Protein AF-A0A7C1HU91-F1 (afdb_monomer)

Solvent-accessible surface area (backbone atoms only — not comparable to full-atom values): 10070 Å² total; per-residue (Å²): 143,78,96,66,70,68,90,76,52,87,76,82,67,86,89,70,55,65,70,60,54,53,50,31,56,75,69,67,48,87,80,72,77,72,79,75,78,75,62,62,73,74,37,68,59,49,34,47,44,50,50,61,47,44,74,73,37,84,79,67,51,72,46,62,61,58,47,64,80,42,51,48,42,30,56,75,47,92,62,22,39,36,37,35,25,81,47,71,72,38,23,57,50,49,64,72,46,55,53,72,76,25,35,40,36,33,50,53,95,46,66,54,30,36,26,42,37,40,59,77,62,52,71,67,50,46,51,47,51,53,25,53,44,36,36,65,26,74,49,79,97,43,68,62,47,42,30,34,39,38,44,75,92,46,75,49,74,45,84,35,57,53,49,68,56,74,81,53,56,87,33,56,87

Nearest PDB structures (foldseek):
  8s1u-assembly1_H  TM=5.666E-01  e=4.438E-06  Bacillus subtilis subsp. subtilis str. 168
  7eoe-assembly1_B  TM=8.152E-01  e=1.923E-03  Homo sapiens
  8woh-assembly1_B  TM=7.606E-01  e=1.923E-03  Homo sapiens
  6eri-assembly1_Az  TM=2.983E-01  e=4.095E+00  Spinacia oleracea
  6ucq-assembly2_2w  TM=4.140E-01  e=9.346E+00  Thermus thermophilus HB8

Structure (mmCIF, N/CA/C/O backbone):
data_AF-A0A7C1HU91-F1
#
_entry.id   AF-A0A7C1HU91-F1
#
loop_
_atom_site.group_PDB
_atom_site.id
_atom_site.type_symbol
_atom_site.label_atom_id
_atom_site.label_alt_id
_atom_site.label_comp_id
_atom_site.label_asym_id
_atom_site.label_entity_id
_atom_site.label_seq_id
_atom_site.pdbx_PDB_ins_code
_atom_site.Cartn_x
_atom_site.Cartn_y
_atom_site.Cartn_z
_atom_site.occupancy
_atom_site.B_iso_or_equiv
_atom_site.auth_seq_id
_atom_site.auth_comp_id
_atom_site.auth_asym_id
_atom_site.auth_atom_id
_atom_site.pdbx_PDB_model_num
ATOM 1 N N . MET A 1 1 ? 39.891 17.342 -39.830 1.00 50.81 1 MET A N 1
ATOM 2 C CA . MET A 1 1 ? 38.726 16.905 -39.023 1.00 50.81 1 MET A CA 1
ATOM 3 C C . MET A 1 1 ? 37.561 16.625 -39.968 1.00 50.81 1 MET A C 1
ATOM 5 O O . MET A 1 1 ? 36.900 17.563 -40.379 1.00 50.81 1 MET A O 1
ATOM 9 N N . GLY A 1 2 ? 37.350 15.375 -40.390 1.00 69.25 2 GLY A N 1
ATOM 10 C CA . GLY A 1 2 ? 36.346 15.050 -41.417 1.00 69.25 2 GLY A CA 1
ATOM 11 C C . GLY A 1 2 ? 36.064 13.555 -41.531 1.00 69.25 2 GLY A C 1
ATOM 12 O O . GLY A 1 2 ? 35.991 13.026 -42.626 1.00 69.25 2 GLY A O 1
ATOM 13 N N . TRP A 1 3 ? 35.964 12.861 -40.399 1.00 80.94 3 TRP A N 1
ATOM 14 C CA . TRP A 1 3 ? 35.810 11.401 -40.364 1.00 80.94 3 TRP A CA 1
ATOM 15 C C . TRP A 1 3 ? 34.388 10.936 -40.723 1.00 80.94 3 TRP A C 1
ATOM 17 O O . TRP A 1 3 ? 34.154 9.745 -40.885 1.00 80.94 3 TRP A O 1
ATOM 27 N N . ILE A 1 4 ? 33.424 11.864 -40.807 1.00 83.56 4 ILE A N 1
ATOM 28 C CA . ILE A 1 4 ? 31.999 11.558 -40.974 1.00 83.56 4 ILE A CA 1
ATOM 29 C C . ILE A 1 4 ? 31.364 12.510 -41.991 1.00 83.56 4 ILE A C 1
ATOM 31 O O . ILE A 1 4 ? 31.399 13.733 -41.834 1.00 83.56 4 ILE A O 1
ATOM 35 N N . GLU A 1 5 ? 30.693 11.932 -42.985 1.00 87.31 5 GLU A N 1
ATOM 36 C CA . GLU A 1 5 ? 29.864 12.623 -43.973 1.00 87.31 5 GLU A CA 1
ATOM 37 C C . GLU A 1 5 ? 28.472 12.932 -43.397 1.00 87.31 5 GLU A C 1
ATOM 39 O O . GLU A 1 5 ? 27.528 12.153 -43.523 1.00 87.31 5 GLU A O 1
ATOM 44 N N . ARG A 1 6 ? 28.323 14.091 -42.744 1.00 83.25 6 ARG A N 1
ATOM 45 C CA . ARG A 1 6 ? 27.091 14.466 -42.014 1.00 83.25 6 ARG A CA 1
ATOM 46 C C . ARG A 1 6 ? 25.815 14.465 -42.864 1.00 83.25 6 ARG A C 1
ATOM 48 O O . ARG A 1 6 ? 24.747 14.202 -42.325 1.00 83.25 6 ARG A O 1
ATOM 55 N N . HIS A 1 7 ? 25.920 14.723 -44.168 1.00 84.88 7 HIS A N 1
ATOM 56 C CA . HIS A 1 7 ? 24.780 14.723 -45.092 1.00 84.88 7 HIS A CA 1
ATOM 57 C C . HIS A 1 7 ? 24.159 13.328 -45.294 1.00 84.88 7 HIS A C 1
ATOM 59 O O . HIS A 1 7 ? 23.031 13.223 -45.761 1.00 84.88 7 HIS A O 1
ATOM 65 N N . ARG A 1 8 ? 24.874 12.257 -44.923 1.00 83.19 8 ARG A N 1
ATOM 66 C CA . ARG A 1 8 ? 24.373 10.874 -44.962 1.00 83.19 8 ARG A CA 1
ATOM 67 C C . ARG A 1 8 ? 23.678 10.449 -43.672 1.00 83.19 8 ARG A C 1
ATOM 69 O O . ARG A 1 8 ? 23.132 9.350 -43.605 1.00 83.19 8 ARG A O 1
ATOM 76 N N . LEU A 1 9 ? 23.701 11.289 -42.637 1.00 85.94 9 LEU A N 1
ATOM 77 C CA . LEU A 1 9 ? 22.981 11.027 -41.398 1.00 85.94 9 LEU A CA 1
ATOM 78 C C . LEU A 1 9 ? 21.494 11.324 -41.612 1.00 85.94 9 LEU A C 1
ATOM 80 O O . LEU A 1 9 ? 21.127 12.362 -42.148 1.00 85.94 9 LEU A O 1
ATOM 84 N N . LEU A 1 10 ? 20.626 10.431 -41.137 1.00 85.50 10 LEU A N 1
ATOM 85 C CA . LEU A 1 10 ? 19.174 10.454 -41.382 1.00 85.50 10 LEU A CA 1
ATOM 86 C C . LEU A 1 10 ? 18.410 11.583 -40.658 1.00 85.50 10 LEU A C 1
ATOM 88 O O . LEU A 1 10 ? 17.184 11.554 -40.601 1.00 85.50 10 LEU A O 1
ATOM 92 N N . ALA A 1 11 ? 19.129 12.550 -40.077 1.00 85.88 11 ALA A N 1
ATOM 93 C CA . ALA A 1 11 ? 18.591 13.730 -39.401 1.00 85.88 11 ALA A CA 1
ATOM 94 C C . ALA A 1 11 ? 17.451 13.433 -38.402 1.00 85.88 11 ALA A C 1
ATOM 96 O O . ALA A 1 11 ? 16.494 14.198 -38.310 1.00 85.88 11 ALA A O 1
ATOM 97 N N . PHE A 1 12 ? 17.530 12.323 -37.656 1.00 88.94 12 PHE A N 1
ATOM 98 C CA . PHE A 1 12 ? 16.525 11.968 -36.649 1.00 88.94 12 PHE A CA 1
ATOM 99 C C . PHE A 1 12 ? 16.506 12.974 -35.494 1.00 88.94 12 PHE A C 1
ATOM 101 O O . PHE A 1 12 ? 17.554 13.324 -34.954 1.00 88.94 12 PHE A O 1
ATOM 108 N N . GLN A 1 13 ? 15.310 13.414 -35.094 1.00 83.75 13 GLN A N 1
ATOM 109 C CA . GLN A 1 13 ? 15.119 14.448 -34.071 1.00 83.75 13 GLN A CA 1
ATOM 110 C C . GLN A 1 13 ? 13.906 14.130 -33.187 1.00 83.75 13 GLN A C 1
ATOM 112 O O . GLN A 1 13 ? 12.933 13.516 -33.632 1.00 83.75 13 GLN A O 1
ATOM 117 N N . GLY A 1 14 ? 13.938 14.598 -31.937 1.00 83.88 14 GLY A N 1
ATOM 118 C CA . GLY A 1 14 ? 12.833 14.452 -30.988 1.00 83.88 14 GLY A CA 1
ATOM 119 C C . GLY A 1 14 ? 12.656 13.032 -30.435 1.00 83.88 14 GLY A C 1
ATOM 120 O O . GLY A 1 14 ? 13.549 12.192 -30.503 1.00 83.88 14 GLY A O 1
ATOM 121 N N . ARG A 1 15 ? 11.488 12.770 -29.832 1.00 80.25 15 ARG A N 1
ATOM 122 C CA . ARG A 1 15 ? 11.165 11.487 -29.166 1.00 80.25 15 ARG A CA 1
ATOM 123 C C . ARG A 1 15 ? 10.468 10.472 -30.079 1.00 80.25 15 ARG A C 1
ATOM 125 O O . ARG A 1 15 ? 10.233 9.337 -29.668 1.00 80.25 15 ARG A O 1
ATOM 132 N N . SER A 1 16 ? 10.101 10.880 -31.296 1.00 81.38 16 SER A N 1
ATOM 133 C CA . SER A 1 16 ? 9.417 10.010 -32.254 1.00 81.38 16 SER A CA 1
ATOM 134 C C . SER A 1 16 ? 10.366 8.926 -32.757 1.00 81.38 16 SER A C 1
ATOM 136 O O . SER A 1 16 ? 11.492 9.216 -33.154 1.00 81.38 16 SER A O 1
ATOM 138 N N . ARG A 1 17 ? 9.883 7.680 -32.764 1.00 84.19 17 ARG A N 1
ATOM 139 C CA . ARG A 1 17 ? 10.593 6.528 -33.337 1.00 84.19 17 ARG A CA 1
ATOM 140 C C . ARG A 1 17 ? 10.087 6.126 -34.726 1.00 84.19 17 ARG A C 1
ATOM 142 O O . ARG A 1 17 ? 10.559 5.141 -35.284 1.00 84.19 17 ARG A O 1
ATOM 149 N N . LYS A 1 18 ? 9.117 6.864 -35.285 1.00 87.62 18 LYS A N 1
ATOM 150 C CA . LYS A 1 18 ? 8.498 6.525 -36.579 1.00 87.62 18 LYS A CA 1
ATOM 151 C C . LYS A 1 18 ? 9.536 6.428 -37.714 1.00 87.62 18 LYS A C 1
ATOM 153 O O . LYS A 1 18 ? 9.531 5.405 -38.395 1.00 87.62 18 LYS A O 1
ATOM 158 N N . PRO A 1 19 ? 10.467 7.392 -37.880 1.00 90.12 19 PRO A N 1
ATOM 159 C CA . PRO A 1 19 ? 11.488 7.304 -38.930 1.00 90.12 19 PRO A CA 1
ATOM 160 C C . PRO A 1 19 ? 12.441 6.108 -38.765 1.00 90.12 19 PRO A C 1
ATOM 162 O O . PRO A 1 19 ? 12.855 5.494 -39.744 1.00 90.12 19 PRO A O 1
ATOM 165 N N . GLN A 1 20 ? 12.773 5.748 -37.523 1.00 89.50 20 GLN A N 1
ATOM 166 C CA . GLN A 1 20 ? 13.664 4.635 -37.198 1.00 89.50 20 GLN A CA 1
ATOM 167 C C . GLN A 1 20 ? 13.001 3.284 -37.492 1.00 89.50 20 GLN A C 1
ATOM 169 O O . GLN A 1 20 ? 13.653 2.395 -38.032 1.00 89.50 20 GLN A O 1
ATOM 174 N N . ILE A 1 21 ? 11.710 3.144 -37.174 1.00 89.00 21 ILE A N 1
ATOM 175 C CA . ILE A 1 21 ? 10.915 1.946 -37.483 1.00 89.00 21 ILE A CA 1
ATOM 176 C C . ILE A 1 21 ? 10.779 1.773 -39.000 1.00 89.00 21 ILE A C 1
ATOM 178 O O . ILE A 1 21 ? 10.973 0.674 -39.513 1.00 89.00 21 ILE A O 1
ATOM 182 N N . GLN A 1 22 ? 10.518 2.862 -39.729 1.00 90.44 22 GLN A N 1
ATOM 183 C CA . GLN A 1 22 ? 10.453 2.842 -41.191 1.00 90.44 22 GLN A CA 1
ATOM 184 C C . GLN A 1 22 ? 11.785 2.398 -41.812 1.00 90.44 22 GLN A C 1
ATOM 186 O O . GLN A 1 22 ? 11.806 1.513 -42.662 1.00 90.44 22 GLN A O 1
ATOM 191 N N . LYS A 1 23 ? 12.911 2.938 -41.334 1.00 91.50 23 LYS A N 1
ATOM 192 C CA . LYS A 1 23 ? 14.244 2.540 -41.811 1.00 91.50 23 LYS A CA 1
ATOM 193 C C . LYS A 1 23 ? 14.600 1.099 -41.468 1.00 91.50 23 LYS A C 1
ATOM 195 O O . LYS A 1 23 ? 15.253 0.434 -42.263 1.00 91.50 23 LYS A O 1
ATOM 200 N N . ALA A 1 24 ? 14.152 0.599 -40.318 1.00 90.88 24 ALA A N 1
ATOM 201 C CA . ALA A 1 24 ? 14.316 -0.806 -39.972 1.00 90.88 24 ALA A CA 1
ATOM 202 C C . ALA A 1 24 ? 13.589 -1.722 -40.969 1.00 90.88 24 ALA A C 1
ATOM 204 O O . ALA A 1 24 ? 14.165 -2.722 -41.392 1.00 90.88 24 ALA A O 1
ATOM 205 N N . ALA A 1 25 ? 12.381 -1.347 -41.405 1.00 89.81 25 ALA A N 1
ATOM 206 C CA . ALA A 1 25 ? 11.660 -2.068 -42.452 1.00 89.81 25 ALA A CA 1
ATOM 207 C C . ALA A 1 25 ? 12.401 -2.020 -43.801 1.00 89.81 25 ALA A C 1
ATOM 209 O O . ALA A 1 25 ? 12.581 -3.060 -44.429 1.00 89.81 25 ALA A O 1
ATOM 210 N N . GLU A 1 26 ? 12.901 -0.847 -44.211 1.00 92.62 26 GLU A N 1
ATOM 211 C CA . GLU A 1 26 ? 13.700 -0.694 -45.442 1.00 92.62 26 GLU A CA 1
ATOM 212 C C . GLU A 1 26 ? 14.972 -1.557 -45.433 1.00 92.62 26 GLU A C 1
ATOM 214 O O . GLU A 1 26 ? 15.338 -2.140 -46.450 1.00 92.62 26 GLU A O 1
ATOM 219 N N . PHE A 1 27 ? 15.632 -1.688 -44.281 1.00 92.31 27 PHE A N 1
ATOM 220 C CA . PHE A 1 27 ? 16.822 -2.527 -44.118 1.00 92.31 27 PHE A CA 1
ATOM 221 C C . PHE A 1 27 ? 16.515 -4.006 -43.859 1.00 92.31 27 PHE A C 1
ATOM 223 O O . PHE A 1 27 ? 17.431 -4.769 -43.558 1.00 92.31 27 PHE A O 1
ATOM 230 N N . SER A 1 28 ? 15.250 -4.429 -43.965 1.00 93.19 28 SER A N 1
ATOM 231 C CA . SER A 1 28 ? 14.824 -5.806 -43.677 1.00 93.19 28 SER A CA 1
ATOM 232 C C . SER A 1 28 ? 15.214 -6.283 -42.267 1.00 93.19 28 SER A C 1
ATOM 234 O O . SER A 1 28 ? 15.459 -7.466 -42.031 1.00 93.19 28 SER A O 1
ATOM 236 N N . ILE A 1 29 ? 15.261 -5.361 -41.299 1.00 91.06 29 ILE A N 1
ATOM 237 C CA . ILE A 1 29 ? 15.499 -5.666 -39.887 1.00 91.06 29 ILE A CA 1
ATOM 238 C C . ILE A 1 29 ? 14.192 -6.194 -39.296 1.00 91.06 29 ILE A C 1
ATOM 240 O O . ILE A 1 29 ? 13.308 -5.440 -38.894 1.00 91.06 29 ILE A O 1
ATOM 244 N N . THR A 1 30 ? 14.078 -7.517 -39.226 1.00 84.25 30 THR A N 1
ATOM 245 C CA . THR A 1 30 ? 12.871 -8.218 -38.756 1.00 84.25 30 THR A CA 1
ATOM 246 C C . THR A 1 30 ? 12.680 -8.158 -37.240 1.00 84.25 30 THR A C 1
ATOM 248 O O . THR A 1 30 ? 11.563 -8.308 -36.750 1.00 84.25 30 THR A O 1
ATOM 251 N N . ARG A 1 31 ? 13.754 -7.903 -36.480 1.00 82.19 31 ARG A N 1
ATOM 252 C CA . ARG A 1 31 ? 13.735 -7.804 -35.014 1.00 82.19 31 ARG A CA 1
ATOM 253 C C . ARG A 1 31 ? 14.118 -6.400 -34.550 1.00 82.19 31 ARG A C 1
ATOM 255 O O . ARG A 1 31 ? 15.225 -6.175 -34.069 1.00 82.19 31 ARG A O 1
ATOM 262 N N . TYR A 1 32 ? 13.187 -5.459 -34.682 1.00 82.12 32 TYR A N 1
ATOM 263 C CA . TYR A 1 32 ? 13.306 -4.128 -34.084 1.00 82.12 32 TYR A CA 1
ATOM 264 C C . TYR A 1 32 ? 12.782 -4.178 -32.639 1.00 82.12 32 TYR A C 1
ATOM 266 O O . TYR A 1 32 ? 11.582 -4.384 -32.445 1.00 82.12 32 TYR A O 1
ATOM 274 N N . PRO A 1 33 ? 13.642 -4.060 -31.610 1.00 75.56 33 PRO A N 1
ATOM 275 C CA . PRO A 1 33 ? 13.194 -4.196 -30.234 1.00 75.56 33 PRO A CA 1
ATOM 276 C C . PRO A 1 33 ? 12.202 -3.085 -29.884 1.00 75.56 33 PRO A C 1
ATOM 278 O O . PRO A 1 33 ? 12.379 -1.921 -30.257 1.00 75.56 33 PRO A O 1
ATOM 281 N N . ALA A 1 34 ? 11.174 -3.442 -29.113 1.00 70.06 34 ALA A N 1
ATOM 282 C CA . ALA A 1 34 ? 10.405 -2.445 -28.388 1.00 70.06 34 ALA A CA 1
ATOM 283 C C . ALA A 1 34 ? 11.374 -1.613 -27.530 1.00 70.06 34 ALA A C 1
ATOM 285 O O . ALA A 1 34 ? 12.406 -2.135 -27.090 1.00 70.06 34 ALA A O 1
ATOM 286 N N . PRO A 1 35 ? 11.089 -0.323 -27.290 1.00 67.62 35 PRO A N 1
ATOM 287 C CA . PRO A 1 35 ? 11.886 0.430 -26.339 1.00 67.62 35 PRO A CA 1
ATOM 288 C C . PRO A 1 35 ? 11.976 -0.343 -25.029 1.00 67.62 35 PRO A C 1
ATOM 290 O O . PRO A 1 35 ? 10.962 -0.845 -24.545 1.00 67.62 35 PRO A O 1
ATOM 293 N N . GLY A 1 36 ? 13.185 -0.442 -24.474 1.00 62.19 36 GLY A N 1
ATOM 294 C CA . GLY A 1 36 ? 13.346 -0.963 -23.124 1.00 62.19 36 GLY A CA 1
ATOM 295 C C . GLY A 1 36 ? 12.393 -0.216 -22.195 1.00 62.19 36 GLY A C 1
ATOM 296 O O . GLY A 1 36 ? 12.256 1.008 -22.309 1.00 62.19 36 GLY A O 1
ATOM 297 N N . GLY A 1 37 ? 11.704 -0.954 -21.322 1.00 61.03 37 GLY A N 1
ATOM 298 C CA . GLY A 1 37 ? 10.991 -0.335 -20.213 1.00 61.03 37 GLY A CA 1
ATOM 299 C C . GLY A 1 37 ? 11.953 0.601 -19.486 1.00 61.03 37 GLY A C 1
ATOM 300 O O . GLY A 1 37 ? 13.129 0.270 -19.312 1.00 61.03 37 GLY A O 1
ATOM 301 N N . GLY A 1 38 ? 11.489 1.803 -19.145 1.00 73.06 38 GLY A N 1
ATOM 302 C CA . GLY A 1 38 ? 12.289 2.716 -18.336 1.00 73.06 38 GLY A CA 1
ATOM 303 C C . GLY A 1 38 ? 12.667 2.050 -17.012 1.00 73.06 38 GLY A C 1
ATOM 304 O O . GLY A 1 38 ? 11.966 1.164 -16.527 1.00 73.06 38 GLY A O 1
ATOM 305 N N . CYS A 1 39 ? 13.785 2.464 -16.421 1.00 83.00 39 CYS A N 1
ATOM 306 C CA . CYS A 1 39 ? 14.072 2.101 -15.039 1.00 83.00 39 CYS A CA 1
ATOM 307 C C . CYS A 1 39 ? 12.977 2.703 -14.145 1.00 83.00 39 CYS A C 1
ATOM 309 O O . CYS A 1 39 ? 12.708 3.892 -14.266 1.00 83.00 39 CYS A O 1
ATOM 311 N N . LEU A 1 40 ? 12.379 1.930 -13.233 1.00 85.25 40 LEU A N 1
ATOM 312 C CA . LEU A 1 40 ? 11.359 2.447 -12.303 1.00 85.25 40 LEU A CA 1
ATOM 313 C C . LEU A 1 40 ? 11.863 3.662 -11.502 1.00 85.25 40 LEU A C 1
ATOM 315 O O . LEU A 1 40 ? 11.084 4.538 -11.145 1.00 85.25 40 LEU A O 1
ATOM 319 N N . LEU A 1 41 ? 13.179 3.775 -11.293 1.00 86.38 41 LEU A N 1
ATOM 320 C CA . LEU A 1 41 ? 13.808 4.928 -10.641 1.00 86.38 41 LEU A CA 1
ATOM 321 C C . LEU A 1 41 ? 13.692 6.236 -11.439 1.00 86.38 41 LEU A C 1
ATOM 323 O O . LEU A 1 41 ? 13.925 7.307 -10.887 1.00 86.38 41 LEU A O 1
ATOM 327 N N . THR A 1 42 ? 13.341 6.182 -12.726 1.00 85.56 42 THR A N 1
ATOM 328 C CA . THR A 1 42 ? 13.051 7.382 -13.524 1.00 85.56 42 THR A CA 1
ATOM 329 C C . THR A 1 42 ? 11.576 7.777 -13.471 1.00 85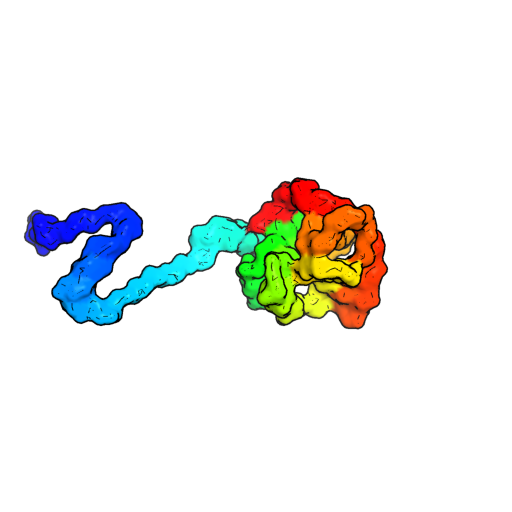.56 42 THR A C 1
ATOM 331 O O . THR A 1 42 ? 11.217 8.871 -13.914 1.00 85.56 42 THR A O 1
ATOM 334 N N . GLU A 1 43 ? 10.709 6.942 -12.891 1.00 87.44 43 GLU A N 1
ATOM 335 C CA . GLU A 1 43 ? 9.313 7.282 -12.646 1.00 87.44 43 GLU A CA 1
ATOM 336 C C . GLU A 1 43 ? 9.188 8.098 -11.358 1.00 87.44 43 GLU A C 1
ATOM 338 O O . GLU A 1 43 ? 9.377 7.584 -10.259 1.00 87.44 43 GLU A O 1
ATOM 343 N N . LYS A 1 44 ? 8.805 9.376 -11.481 1.00 87.69 44 LYS A N 1
ATOM 344 C CA . LYS A 1 44 ? 8.741 10.329 -10.356 1.00 87.69 44 LYS A CA 1
ATOM 345 C C . LYS A 1 44 ? 7.988 9.792 -9.131 1.00 87.69 44 LYS A C 1
ATOM 347 O O . LYS A 1 44 ? 8.426 10.023 -8.011 1.00 87.69 44 LYS A O 1
ATOM 352 N N . ARG A 1 45 ? 6.871 9.086 -9.341 1.00 89.50 45 ARG A N 1
ATOM 353 C CA . ARG A 1 45 ? 6.068 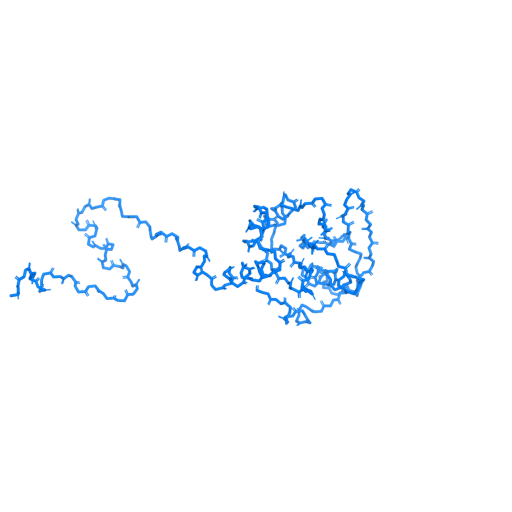8.512 -8.246 1.00 89.50 45 ARG A CA 1
ATOM 354 C C . ARG A 1 45 ? 6.789 7.358 -7.555 1.00 89.50 45 ARG A C 1
AT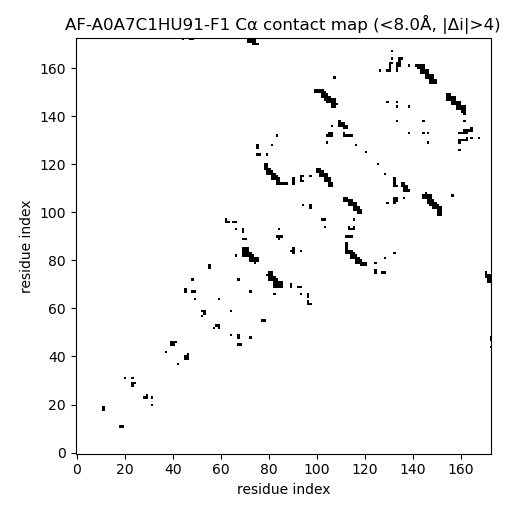OM 356 O O . ARG A 1 45 ? 6.861 7.341 -6.336 1.00 89.50 45 ARG A O 1
ATOM 363 N N . PHE A 1 46 ? 7.350 6.422 -8.319 1.00 93.00 46 PHE A N 1
ATOM 364 C CA . PHE A 1 46 ? 8.091 5.302 -7.741 1.00 93.00 46 PHE A CA 1
ATOM 365 C C . PHE A 1 46 ? 9.352 5.787 -7.021 1.00 93.00 46 PHE A C 1
ATOM 367 O O . PHE A 1 46 ? 9.594 5.392 -5.888 1.00 93.00 46 PHE A O 1
ATOM 374 N N . ALA A 1 47 ? 10.113 6.693 -7.640 1.00 93.00 47 ALA A N 1
ATOM 375 C CA . ALA A 1 47 ? 11.291 7.296 -7.027 1.00 93.00 47 ALA A CA 1
ATOM 376 C C . ALA A 1 47 ? 10.947 8.060 -5.737 1.00 93.00 47 ALA A C 1
ATOM 378 O O . ALA A 1 47 ? 11.695 7.967 -4.770 1.00 93.00 47 ALA A O 1
ATOM 379 N N . GLY A 1 48 ? 9.811 8.770 -5.708 1.00 93.19 48 GLY A N 1
ATOM 380 C CA . GLY A 1 48 ? 9.302 9.440 -4.509 1.00 93.19 48 GLY A CA 1
ATOM 381 C C . GLY A 1 48 ? 9.018 8.462 -3.372 1.00 93.19 48 GLY A C 1
ATOM 382 O O . GLY A 1 48 ? 9.547 8.639 -2.283 1.00 93.19 48 GLY A O 1
ATOM 383 N N . ARG A 1 49 ? 8.273 7.386 -3.649 1.00 95.06 49 ARG A N 1
ATOM 384 C CA . ARG A 1 49 ? 7.961 6.339 -2.659 1.00 95.06 49 ARG A CA 1
ATOM 385 C C . ARG A 1 49 ? 9.194 5.584 -2.178 1.00 95.06 49 ARG A C 1
ATOM 387 O O . ARG A 1 49 ? 9.294 5.257 -1.006 1.00 95.06 49 ARG A O 1
ATOM 394 N N . LEU A 1 50 ? 10.130 5.292 -3.082 1.00 95.06 50 LEU A N 1
ATOM 395 C CA . LEU A 1 50 ? 11.379 4.644 -2.704 1.00 95.06 50 LEU A CA 1
ATOM 396 C C . LEU A 1 50 ? 12.197 5.551 -1.793 1.00 95.06 50 LEU A C 1
ATOM 398 O O . LEU A 1 50 ? 12.686 5.072 -0.781 1.00 95.06 50 LEU A O 1
ATOM 402 N N . LYS A 1 51 ? 12.330 6.834 -2.152 1.00 93.06 51 LYS A N 1
ATOM 403 C CA . LYS A 1 51 ? 13.029 7.824 -1.332 1.00 93.06 51 LYS A CA 1
ATOM 404 C C . LYS A 1 51 ? 12.408 7.909 0.065 1.00 93.06 51 LYS A C 1
ATOM 406 O O . LYS A 1 51 ? 13.132 7.810 1.042 1.00 93.06 51 LYS A O 1
ATOM 411 N N . ASP A 1 52 ? 11.089 8.045 0.122 1.00 92.56 52 ASP A N 1
ATOM 412 C CA . ASP A 1 52 ? 10.316 8.084 1.363 1.00 92.56 52 ASP A CA 1
ATOM 413 C C . ASP A 1 52 ? 10.540 6.816 2.215 1.00 92.56 52 ASP A C 1
ATOM 415 O O . ASP A 1 52 ? 10.791 6.918 3.409 1.00 92.56 52 ASP A O 1
ATOM 419 N N . LEU A 1 53 ? 10.572 5.624 1.607 1.00 92.56 53 LEU A N 1
ATOM 420 C CA . LEU A 1 53 ? 10.888 4.382 2.320 1.00 92.56 53 LEU A CA 1
ATOM 421 C C . LEU A 1 53 ? 12.302 4.382 2.923 1.00 92.56 53 LEU A C 1
ATOM 423 O O . LEU A 1 53 ? 12.477 4.040 4.090 1.00 92.56 53 LEU A O 1
ATOM 427 N N . ILE A 1 54 ? 13.317 4.724 2.129 1.00 92.75 54 ILE A N 1
ATOM 428 C CA . ILE A 1 54 ? 14.716 4.600 2.566 1.00 92.75 54 ILE A CA 1
ATOM 429 C C . ILE A 1 54 ? 15.143 5.671 3.576 1.00 92.75 54 ILE A C 1
ATOM 431 O O . ILE A 1 54 ? 16.164 5.483 4.234 1.00 92.75 54 ILE A O 1
ATOM 435 N N . GLU A 1 55 ? 14.399 6.778 3.685 1.00 89.75 55 GLU A N 1
ATOM 436 C CA . GLU A 1 55 ? 14.654 7.820 4.688 1.00 89.75 55 GLU A CA 1
ATOM 437 C C . GLU A 1 55 ? 14.476 7.280 6.115 1.00 89.75 55 GLU A C 1
ATOM 439 O O . GLU A 1 55 ? 15.324 7.550 6.964 1.00 89.75 55 GLU A O 1
ATOM 444 N N . ASP A 1 56 ? 13.462 6.439 6.347 1.00 82.88 56 ASP A N 1
ATOM 445 C CA . ASP A 1 56 ? 13.189 5.857 7.671 1.00 82.88 56 ASP A CA 1
ATOM 446 C C . ASP A 1 56 ? 13.682 4.403 7.801 1.00 82.88 56 ASP A C 1
ATOM 448 O O . ASP A 1 56 ? 13.984 3.930 8.898 1.00 82.88 56 ASP A O 1
ATOM 452 N N . ARG A 1 57 ? 13.798 3.670 6.682 1.00 84.31 57 ARG A N 1
ATOM 453 C CA . ARG A 1 57 ? 14.318 2.293 6.638 1.00 84.31 57 ARG A CA 1
ATOM 454 C C . ARG A 1 57 ? 15.483 2.151 5.658 1.00 84.31 57 ARG A C 1
ATOM 456 O O . ARG A 1 57 ? 15.256 1.840 4.489 1.00 84.31 57 ARG A O 1
ATOM 463 N N . PRO A 1 58 ? 16.737 2.281 6.125 1.00 86.75 58 PRO A N 1
ATOM 464 C CA . PRO A 1 58 ? 17.907 2.214 5.250 1.00 86.75 58 PRO A CA 1
ATOM 465 C C . PRO A 1 58 ? 18.140 0.830 4.621 1.00 86.75 58 PRO A C 1
ATOM 467 O O . PRO A 1 58 ? 18.808 0.750 3.592 1.00 86.75 58 PRO A O 1
ATOM 470 N N . ASP A 1 59 ? 17.587 -0.240 5.203 1.00 91.50 59 ASP A N 1
ATOM 471 C CA . ASP A 1 59 ? 17.680 -1.611 4.682 1.00 91.50 59 ASP A CA 1
ATOM 472 C C . ASP A 1 59 ? 16.279 -2.244 4.551 1.00 91.50 59 ASP A C 1
ATOM 474 O O . ASP A 1 59 ? 15.856 -3.017 5.416 1.00 91.50 59 ASP A O 1
ATOM 478 N N . PRO A 1 60 ? 15.493 -1.847 3.530 1.00 92.44 60 PRO A N 1
ATOM 479 C CA . PRO A 1 60 ? 14.146 -2.363 3.342 1.00 92.44 60 PRO A CA 1
ATOM 480 C C . PRO A 1 60 ? 14.171 -3.802 2.818 1.00 92.44 60 PRO A C 1
ATOM 482 O O . PRO A 1 60 ? 14.977 -4.166 1.958 1.00 92.44 60 PRO A O 1
ATOM 485 N N . SER A 1 61 ? 13.221 -4.614 3.274 1.00 93.06 61 SER A N 1
ATOM 486 C CA . SER A 1 61 ? 13.040 -5.977 2.788 1.00 93.06 61 SER A CA 1
ATOM 487 C C . SER A 1 61 ? 12.649 -5.997 1.307 1.00 93.06 61 SER A C 1
ATOM 489 O O . SER A 1 61 ? 12.141 -5.027 0.730 1.00 93.06 61 SER A O 1
ATOM 491 N N . ARG A 1 62 ? 12.840 -7.157 0.671 1.00 94.75 62 ARG A N 1
ATOM 492 C CA . ARG A 1 62 ? 12.407 -7.373 -0.713 1.00 94.75 62 ARG A CA 1
ATOM 493 C C . ARG A 1 62 ? 10.905 -7.134 -0.868 1.00 94.75 62 ARG A C 1
ATOM 495 O O . ARG A 1 62 ? 10.482 -6.542 -1.856 1.00 94.75 62 ARG A O 1
ATOM 502 N N . GLU A 1 63 ? 10.111 -7.591 0.089 1.00 95.12 63 GLU A N 1
ATOM 503 C CA . GLU A 1 63 ? 8.659 -7.445 0.103 1.00 95.12 63 GLU A CA 1
ATOM 504 C C . GLU A 1 63 ? 8.257 -5.970 0.190 1.00 95.12 63 GLU A C 1
ATOM 506 O O . GLU A 1 63 ? 7.395 -5.531 -0.572 1.00 95.12 63 GLU A O 1
ATOM 511 N N . GLU A 1 64 ? 8.940 -5.182 1.029 1.00 93.75 64 GLU A N 1
ATOM 512 C CA . GLU A 1 64 ? 8.721 -3.735 1.143 1.00 93.75 64 GLU A CA 1
ATOM 513 C C . GLU A 1 64 ? 9.007 -3.018 -0.186 1.00 93.75 64 GLU A C 1
ATOM 515 O O . GLU A 1 64 ? 8.217 -2.179 -0.625 1.00 93.75 64 GLU A O 1
ATOM 520 N N . LEU A 1 65 ? 10.093 -3.392 -0.872 1.00 95.06 65 LEU A N 1
ATOM 521 C CA . LEU A 1 65 ? 10.450 -2.849 -2.188 1.00 95.06 65 LEU A CA 1
ATOM 522 C C . LEU A 1 65 ? 9.450 -3.245 -3.285 1.00 95.06 65 LEU A C 1
ATOM 524 O O . LEU A 1 65 ? 9.097 -2.424 -4.136 1.00 95.06 65 LEU A O 1
ATOM 528 N N . GLU A 1 66 ? 8.977 -4.493 -3.288 1.00 96.31 66 GLU A N 1
ATOM 529 C CA . GLU A 1 66 ? 7.957 -4.950 -4.237 1.00 96.31 66 GLU A CA 1
ATOM 530 C C . GLU A 1 66 ? 6.611 -4.249 -4.000 1.00 96.31 66 GLU A C 1
ATOM 532 O O . GLU A 1 66 ? 5.923 -3.889 -4.962 1.00 96.31 66 GLU A O 1
ATOM 537 N N . MET A 1 67 ? 6.272 -3.956 -2.741 1.00 96.31 67 MET A N 1
ATOM 538 C CA . MET A 1 67 ? 5.042 -3.261 -2.362 1.00 96.31 67 MET A CA 1
ATOM 539 C C . MET A 1 67 ? 4.964 -1.828 -2.916 1.00 96.31 67 MET A C 1
ATOM 541 O O . MET A 1 67 ? 3.871 -1.345 -3.221 1.00 96.31 67 MET A O 1
ATOM 545 N N . LEU A 1 68 ? 6.103 -1.162 -3.161 1.00 95.94 68 LEU A N 1
ATOM 546 C CA . LEU A 1 68 ? 6.159 0.183 -3.768 1.00 95.94 68 LEU A CA 1
ATOM 547 C C . LEU A 1 68 ? 5.484 0.269 -5.147 1.00 95.94 68 LEU A C 1
ATOM 549 O O . LEU A 1 68 ? 5.007 1.335 -5.560 1.00 95.94 68 LEU A O 1
ATOM 553 N N . LYS A 1 69 ? 5.432 -0.859 -5.866 1.00 95.31 69 LYS A N 1
ATOM 554 C CA . LYS A 1 69 ? 4.830 -0.981 -7.203 1.00 95.31 69 LYS A CA 1
ATOM 555 C C . LYS A 1 69 ? 3.302 -1.060 -7.151 1.00 95.31 69 LYS A C 1
ATOM 557 O O . LYS A 1 69 ? 2.641 -0.904 -8.180 1.00 95.31 69 LYS A O 1
ATOM 562 N N . LEU A 1 70 ? 2.741 -1.309 -5.970 1.00 97.06 70 LEU A N 1
ATOM 563 C CA . LEU A 1 70 ? 1.324 -1.571 -5.758 1.00 97.06 70 LEU A CA 1
ATOM 564 C C . LEU A 1 70 ? 0.640 -0.363 -5.126 1.00 97.06 70 LEU A C 1
ATOM 566 O O . LEU A 1 70 ? 1.242 0.390 -4.364 1.00 97.06 70 LEU A O 1
ATOM 570 N N . GLY A 1 71 ? -0.643 -0.194 -5.424 1.00 96.56 71 GLY A N 1
ATOM 571 C CA . GLY A 1 71 ? -1.513 0.642 -4.622 1.00 96.56 71 GLY A CA 1
ATOM 572 C C . GLY A 1 71 ? -1.233 2.147 -4.619 1.00 96.56 71 GLY A C 1
ATOM 573 O O . GLY A 1 71 ? -0.469 2.728 -5.409 1.00 96.56 71 GLY A O 1
ATOM 574 N N . ARG A 1 72 ? -1.943 2.788 -3.695 1.00 96.75 72 ARG A N 1
ATOM 575 C CA . ARG A 1 72 ? -1.792 4.181 -3.271 1.00 96.75 72 ARG A CA 1
ATOM 576 C C . ARG A 1 72 ? -1.047 4.174 -1.943 1.00 96.75 72 ARG A C 1
ATOM 578 O O . ARG A 1 72 ? -1.438 3.424 -1.058 1.00 96.75 72 ARG A O 1
ATOM 585 N N . HIS A 1 73 ? 0.013 4.966 -1.846 1.00 97.38 73 HIS A N 1
ATOM 586 C CA . HIS A 1 73 ? 0.874 5.029 -0.669 1.00 97.38 73 HIS A CA 1
ATOM 587 C C . HIS A 1 73 ? 0.501 6.265 0.134 1.00 97.38 73 HIS A C 1
ATOM 589 O O . HIS A 1 73 ? 0.398 7.349 -0.441 1.00 97.38 73 HIS A O 1
ATOM 595 N N . PHE A 1 74 ? 0.276 6.078 1.428 1.00 97.25 74 PHE A N 1
ATOM 596 C CA . PHE A 1 74 ? -0.010 7.139 2.379 1.00 97.25 74 PHE A CA 1
ATOM 597 C C . PHE A 1 74 ? 1.023 7.111 3.496 1.00 97.25 74 PHE A C 1
ATOM 599 O O . PHE A 1 74 ? 1.269 6.059 4.092 1.00 97.25 74 PHE A O 1
ATOM 606 N N . ARG A 1 75 ? 1.579 8.279 3.797 1.00 95.44 75 ARG A N 1
ATOM 607 C CA . ARG A 1 75 ? 2.437 8.509 4.954 1.00 95.44 75 ARG A CA 1
ATOM 608 C C . ARG A 1 75 ? 1.561 9.012 6.096 1.00 95.44 75 ARG A C 1
ATOM 610 O O . ARG A 1 75 ? 1.039 10.121 6.011 1.00 95.44 75 ARG A O 1
ATOM 617 N N . LEU A 1 76 ? 1.357 8.186 7.121 1.00 95.94 76 LEU A N 1
ATOM 618 C CA . LEU A 1 76 ? 0.577 8.575 8.303 1.00 95.94 76 LEU A CA 1
ATOM 619 C C . LEU A 1 76 ? 1.476 9.276 9.322 1.00 95.94 76 LEU A C 1
ATOM 621 O O . LEU A 1 76 ? 1.094 10.296 9.886 1.00 95.94 76 LEU A O 1
ATOM 625 N N . SER A 1 77 ? 2.696 8.765 9.481 1.00 93.75 77 SER A N 1
ATOM 626 C CA . SER A 1 77 ? 3.757 9.343 10.305 1.00 93.75 77 SER A CA 1
ATOM 627 C C . SER A 1 77 ? 5.126 8.801 9.869 1.00 93.75 77 SER A C 1
ATOM 629 O O . SER A 1 77 ? 5.176 7.932 8.991 1.00 93.75 77 SER A O 1
ATOM 631 N N . PRO A 1 78 ? 6.248 9.288 10.434 1.00 89.94 78 PRO A N 1
ATOM 632 C CA . PRO A 1 78 ? 7.578 8.761 10.111 1.00 89.94 78 PRO A CA 1
ATOM 633 C C . PRO A 1 78 ? 7.691 7.237 10.276 1.00 89.94 78 PRO A C 1
ATOM 635 O O . PRO A 1 78 ? 8.348 6.584 9.475 1.00 89.94 78 PRO A O 1
ATOM 638 N N . ASP A 1 79 ? 6.958 6.650 11.226 1.00 89.31 79 ASP A N 1
ATOM 639 C CA . ASP A 1 79 ? 7.020 5.213 11.511 1.00 89.31 79 ASP A CA 1
ATOM 640 C C . ASP A 1 79 ? 5.836 4.412 10.947 1.00 89.31 79 ASP A C 1
ATOM 642 O O . ASP A 1 79 ? 5.857 3.182 11.015 1.00 89.31 79 ASP A O 1
ATOM 646 N N . SER A 1 80 ? 4.821 5.070 10.370 1.00 94.31 80 SER A N 1
ATOM 647 C CA . SER A 1 80 ? 3.581 4.430 9.913 1.00 94.31 80 SER A CA 1
ATOM 648 C C . SER A 1 80 ? 3.226 4.784 8.472 1.00 94.31 80 SER A C 1
ATOM 650 O O . SER A 1 80 ? 3.032 5.947 8.099 1.00 94.31 80 SER A O 1
ATOM 652 N N . ARG A 1 81 ? 3.045 3.745 7.655 1.00 95.88 81 ARG A N 1
ATOM 653 C CA . ARG A 1 81 ? 2.697 3.865 6.233 1.00 95.88 81 ARG A CA 1
ATOM 654 C C . ARG A 1 81 ? 1.575 2.911 5.858 1.00 95.88 81 ARG A C 1
ATOM 656 O O . ARG A 1 81 ? 1.525 1.776 6.327 1.00 95.88 81 ARG A O 1
ATOM 663 N N . LEU A 1 82 ? 0.705 3.363 4.967 1.00 98.31 82 LEU A N 1
ATOM 664 C CA . LEU A 1 82 ? -0.435 2.596 4.486 1.00 98.31 82 LEU A CA 1
ATOM 665 C C . LEU A 1 82 ? -0.378 2.458 2.967 1.00 98.31 82 LEU A C 1
ATOM 667 O O . LEU A 1 82 ? -0.278 3.451 2.245 1.00 98.31 82 LEU A O 1
ATOM 671 N N . VAL A 1 83 ? -0.521 1.230 2.476 1.00 98.31 83 VAL A N 1
ATOM 672 C CA . VAL A 1 83 ? -0.654 0.947 1.045 1.00 98.31 83 VAL A CA 1
ATOM 673 C C . VAL A 1 83 ? -2.043 0.403 0.757 1.00 98.31 83 VAL A C 1
ATOM 675 O O . VAL A 1 83 ? -2.418 -0.641 1.276 1.00 98.31 83 VAL A O 1
ATOM 678 N N . VAL A 1 84 ? -2.804 1.093 -0.093 1.00 98.50 84 VAL A N 1
ATOM 679 C CA . VAL A 1 84 ? -4.188 0.736 -0.449 1.00 98.50 84 VAL A CA 1
ATOM 680 C C . VAL A 1 84 ? -4.245 0.209 -1.878 1.00 98.50 84 VAL A C 1
ATOM 682 O O . VAL A 1 84 ? -3.911 0.937 -2.820 1.00 98.50 84 VAL A O 1
ATOM 685 N N . GLY A 1 85 ? -4.698 -1.031 -2.067 1.00 98.12 85 GLY A N 1
ATOM 686 C CA . GLY A 1 85 ? -4.824 -1.645 -3.389 1.00 98.12 85 GLY A CA 1
ATOM 687 C C . GLY A 1 85 ? -5.797 -0.903 -4.314 1.00 98.12 85 GLY A C 1
ATOM 688 O O . GLY A 1 85 ? -6.766 -0.279 -3.880 1.00 98.12 85 GLY A O 1
ATOM 689 N N . ARG A 1 86 ? -5.530 -0.913 -5.627 1.00 96.38 86 ARG A N 1
ATOM 690 C CA . ARG A 1 86 ? -6.388 -0.231 -6.624 1.00 96.38 86 ARG A CA 1
ATOM 691 C C . ARG A 1 86 ? -7.377 -1.154 -7.324 1.00 96.38 86 ARG A C 1
ATOM 693 O O . ARG A 1 86 ? -8.299 -0.668 -7.969 1.00 96.38 86 ARG A O 1
ATOM 700 N N . ASN A 1 87 ? -7.137 -2.457 -7.278 1.00 96.38 87 ASN A N 1
ATOM 701 C CA . ASN A 1 87 ? -7.918 -3.481 -7.960 1.00 96.38 87 ASN A CA 1
ATOM 702 C C . ASN A 1 87 ? -7.642 -4.847 -7.314 1.00 96.38 87 ASN A C 1
ATOM 704 O O . ASN A 1 87 ? -6.703 -4.989 -6.533 1.00 96.38 87 ASN A O 1
ATOM 708 N N . LYS A 1 88 ? -8.425 -5.866 -7.688 1.00 96.06 88 LYS A N 1
ATOM 709 C CA . LYS A 1 88 ? -8.309 -7.225 -7.137 1.00 96.06 88 LYS A CA 1
ATOM 710 C C . LYS A 1 88 ? -6.890 -7.798 -7.239 1.00 96.06 88 LYS A C 1
ATOM 712 O O . LYS A 1 88 ? -6.385 -8.330 -6.262 1.00 96.06 88 LYS A O 1
ATOM 717 N N . ARG A 1 89 ? -6.221 -7.626 -8.385 1.00 97.81 89 ARG A N 1
ATOM 718 C CA . ARG A 1 89 ? -4.855 -8.134 -8.594 1.00 97.81 89 ARG A CA 1
ATOM 719 C C . ARG A 1 89 ? -3.857 -7.503 -7.620 1.00 97.81 89 ARG A C 1
ATOM 721 O O . ARG A 1 89 ? -2.974 -8.194 -7.126 1.00 97.81 89 ARG A O 1
ATOM 728 N N . GLU A 1 90 ? -3.977 -6.203 -7.362 1.00 98.19 90 GLU A N 1
ATOM 729 C CA . GLU A 1 90 ? -3.142 -5.527 -6.366 1.00 98.19 90 GLU A CA 1
ATOM 730 C C . GLU A 1 90 ? -3.499 -5.935 -4.942 1.00 98.19 90 GLU A C 1
ATOM 732 O O . GLU A 1 90 ? -2.586 -6.102 -4.147 1.00 98.19 90 GLU A O 1
ATOM 737 N N . ASN A 1 91 ? -4.780 -6.140 -4.626 1.00 98.12 91 ASN A N 1
ATOM 738 C CA . ASN A 1 91 ? -5.197 -6.635 -3.312 1.00 98.12 91 ASN A CA 1
ATOM 739 C C . ASN A 1 91 ? -4.575 -8.008 -3.015 1.00 98.12 91 ASN A C 1
ATOM 741 O O . ASN A 1 91 ? -4.001 -8.200 -1.947 1.00 98.12 91 ASN A O 1
ATOM 745 N N . ASP A 1 92 ? -4.644 -8.934 -3.976 1.00 98.00 92 ASP A N 1
ATOM 746 C CA . ASP A 1 92 ? -4.084 -10.282 -3.836 1.00 98.00 92 ASP A CA 1
ATOM 747 C C . ASP A 1 92 ? -2.551 -10.223 -3.673 1.00 98.00 92 ASP A C 1
ATOM 749 O O . ASP A 1 92 ? -1.977 -10.903 -2.821 1.00 98.00 92 ASP A O 1
ATOM 753 N N . ALA A 1 93 ? -1.880 -9.356 -4.442 1.00 98.12 93 ALA A N 1
ATOM 754 C CA . ALA A 1 93 ? -0.438 -9.146 -4.328 1.00 98.12 93 ALA A CA 1
ATOM 755 C C . ALA A 1 93 ? -0.042 -8.509 -2.984 1.00 98.12 93 ALA A C 1
ATOM 757 O O . ALA A 1 93 ? 0.903 -8.972 -2.351 1.00 98.12 93 ALA A O 1
ATOM 758 N N . LEU A 1 94 ? -0.778 -7.496 -2.515 1.00 98.25 94 LEU A N 1
ATOM 759 C CA . LEU A 1 94 ? -0.564 -6.870 -1.208 1.00 98.25 94 LEU A CA 1
ATOM 760 C C . LEU A 1 94 ? -0.714 -7.883 -0.073 1.00 98.25 94 LEU A C 1
ATOM 762 O O . LEU A 1 94 ? 0.153 -7.947 0.791 1.00 98.25 94 LEU A O 1
ATOM 766 N N . ALA A 1 95 ? -1.753 -8.720 -0.113 1.00 97.12 95 ALA A N 1
ATOM 767 C CA . ALA A 1 95 ? -1.952 -9.774 0.876 1.00 97.12 95 ALA A CA 1
ATOM 768 C C . ALA A 1 95 ? -0.783 -10.772 0.908 1.00 97.12 95 ALA A C 1
ATOM 770 O O . ALA A 1 95 ? -0.404 -11.229 1.980 1.00 97.12 95 ALA A O 1
ATOM 771 N N . SER A 1 96 ? -0.193 -11.089 -0.251 1.00 97.44 96 SER A N 1
ATOM 772 C CA . SER A 1 96 ? 0.963 -11.995 -0.338 1.00 97.44 96 SER A CA 1
ATOM 773 C C . SER A 1 96 ? 2.289 -11.380 0.123 1.00 97.44 96 SER A C 1
ATOM 775 O O . SER A 1 96 ? 3.201 -12.119 0.483 1.00 97.44 96 SER A O 1
ATOM 777 N N . LEU A 1 97 ? 2.406 -10.049 0.084 1.00 97.81 97 LEU A N 1
ATOM 778 C CA . LEU A 1 97 ? 3.604 -9.310 0.495 1.00 97.81 97 LEU A CA 1
ATOM 779 C C . LEU A 1 97 ? 3.546 -8.843 1.954 1.00 97.81 97 LEU A C 1
ATOM 781 O O . LEU A 1 97 ? 4.583 -8.499 2.511 1.00 97.81 97 LEU A O 1
ATOM 785 N N . ALA A 1 98 ? 2.355 -8.796 2.555 1.00 97.00 98 ALA A N 1
ATOM 786 C CA . ALA A 1 98 ? 2.184 -8.412 3.949 1.00 97.00 98 ALA A CA 1
ATOM 787 C C . ALA A 1 98 ? 2.933 -9.384 4.874 1.00 97.00 98 ALA A C 1
ATOM 789 O O . ALA A 1 98 ? 2.793 -10.605 4.779 1.00 97.00 98 ALA A O 1
ATOM 790 N N . SER A 1 99 ? 3.726 -8.828 5.783 1.00 94.81 99 SER A N 1
ATOM 791 C CA . SER A 1 99 ? 4.456 -9.574 6.799 1.00 94.81 99 SER A CA 1
ATOM 792 C C . SER A 1 99 ? 3.585 -9.854 8.027 1.00 94.81 99 SER A C 1
ATOM 794 O O . SER A 1 99 ? 2.505 -9.294 8.207 1.00 94.81 99 SER A O 1
ATOM 796 N N . PHE A 1 100 ? 4.084 -10.701 8.931 1.00 94.88 100 PHE A N 1
ATOM 797 C CA . PHE A 1 100 ? 3.432 -10.971 10.218 1.00 94.88 100 PHE A CA 1
ATOM 798 C C . PHE A 1 100 ? 3.319 -9.726 11.120 1.00 94.88 100 PHE A C 1
ATOM 800 O O . PHE A 1 100 ? 2.481 -9.688 12.021 1.00 94.88 100 PHE A O 1
ATOM 807 N N . GLU A 1 101 ? 4.155 -8.716 10.873 1.00 94.56 101 GLU A N 1
ATOM 808 C CA . GLU A 1 101 ? 4.200 -7.451 11.611 1.00 94.56 101 GLU A CA 1
ATOM 809 C C . GLU A 1 101 ? 3.306 -6.364 10.992 1.00 94.56 101 GLU A C 1
ATOM 811 O O . GLU A 1 101 ? 3.135 -5.294 11.577 1.00 94.56 101 GLU A O 1
ATOM 816 N N . ASP A 1 102 ? 2.693 -6.638 9.840 1.00 97.12 102 ASP A N 1
ATOM 817 C CA . ASP A 1 102 ? 1.773 -5.715 9.190 1.00 97.12 102 ASP A CA 1
ATOM 818 C C . ASP A 1 102 ? 0.327 -5.961 9.622 1.00 97.12 102 ASP A C 1
ATOM 820 O O . ASP A 1 102 ? -0.102 -7.081 9.915 1.00 97.12 102 ASP A O 1
ATOM 824 N N . ARG A 1 103 ? -0.463 -4.887 9.621 1.00 98.31 103 ARG A N 1
ATOM 825 C CA . ARG A 1 103 ? -1.914 -4.954 9.805 1.00 98.31 103 ARG A CA 1
ATOM 826 C C . ARG A 1 103 ? -2.573 -4.945 8.435 1.00 98.31 103 ARG A C 1
ATOM 828 O O . ARG A 1 103 ? -2.399 -4.002 7.665 1.00 98.31 103 ARG A O 1
ATOM 835 N N . VAL A 1 104 ? -3.357 -5.975 8.145 1.00 98.50 104 VAL A N 1
ATOM 836 C CA . VAL A 1 104 ? -4.134 -6.068 6.905 1.00 98.50 104 VAL A CA 1
ATOM 837 C C . VAL A 1 104 ? -5.560 -5.605 7.171 1.00 98.50 104 VAL A C 1
ATOM 839 O O . VAL A 1 104 ? -6.240 -6.149 8.044 1.00 98.50 104 VAL A O 1
ATOM 842 N N . LEU A 1 105 ? -5.998 -4.598 6.421 1.00 98.56 105 LEU A N 1
ATOM 843 C CA . LEU A 1 105 ? -7.275 -3.913 6.594 1.00 98.56 105 LEU A CA 1
ATOM 844 C C . LEU A 1 105 ? -8.188 -4.175 5.396 1.00 98.56 105 LEU A C 1
ATOM 846 O O . LEU A 1 105 ? -7.746 -4.123 4.246 1.00 98.56 105 LEU A O 1
ATOM 850 N N . ALA A 1 106 ? -9.467 -4.425 5.660 1.00 98.00 106 ALA A N 1
ATOM 851 C CA . ALA A 1 106 ? -10.488 -4.549 4.623 1.00 98.00 106 ALA A CA 1
ATOM 852 C C . ALA A 1 106 ? -11.869 -4.185 5.174 1.00 98.00 106 ALA A C 1
ATOM 854 O O . ALA A 1 106 ? -12.201 -4.537 6.306 1.00 98.00 106 ALA A O 1
ATOM 855 N N . ALA A 1 107 ? -12.690 -3.513 4.370 1.00 96.38 107 ALA A N 1
ATOM 856 C CA . ALA A 1 107 ? -14.078 -3.248 4.730 1.00 96.38 107 ALA A CA 1
ATOM 857 C C . ALA A 1 107 ? -14.847 -4.571 4.916 1.00 96.38 107 ALA A C 1
ATOM 859 O O . ALA A 1 107 ? -14.726 -5.490 4.103 1.00 96.38 107 ALA A O 1
ATOM 860 N N . ALA A 1 108 ? -15.627 -4.684 5.989 1.00 94.06 108 ALA A N 1
ATOM 861 C CA . ALA A 1 108 ? -16.452 -5.856 6.244 1.00 94.06 108 ALA A CA 1
ATOM 862 C C . ALA A 1 108 ? -17.812 -5.692 5.554 1.00 94.06 108 ALA A C 1
ATOM 864 O O . ALA A 1 108 ? -18.524 -4.718 5.777 1.00 94.06 108 ALA A O 1
ATOM 865 N N . GLY A 1 109 ? -18.187 -6.660 4.717 1.00 87.94 109 GLY A N 1
ATOM 866 C CA . GLY A 1 109 ? -19.521 -6.713 4.110 1.00 87.94 109 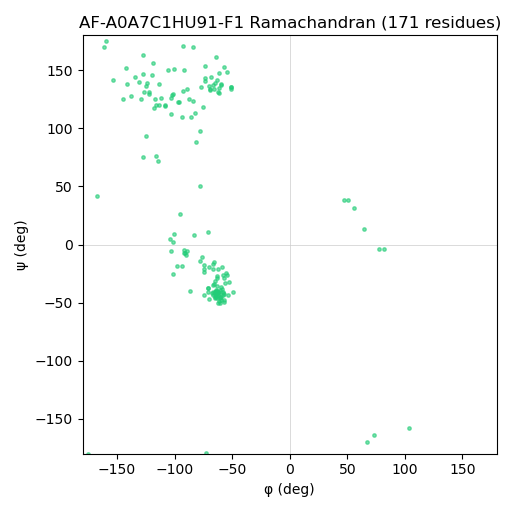GLY A CA 1
ATOM 867 C C . GLY A 1 109 ? -19.732 -5.834 2.873 1.00 87.94 109 GLY A C 1
ATOM 868 O O . GLY A 1 109 ? -20.784 -5.952 2.250 1.00 87.94 109 GLY A O 1
ATOM 869 N N . ILE A 1 110 ? -18.746 -5.029 2.466 1.00 92.69 110 ILE A N 1
ATOM 870 C CA . ILE A 1 110 ? -18.794 -4.249 1.221 1.00 92.69 110 ILE A CA 1
ATOM 871 C C . ILE A 1 110 ? -17.552 -4.491 0.352 1.00 92.69 110 ILE A C 1
ATOM 873 O O . ILE A 1 110 ? -16.459 -4.713 0.885 1.00 92.69 110 ILE A O 1
ATOM 877 N N . PRO A 1 111 ? -17.684 -4.455 -0.987 1.00 92.88 111 PRO A N 1
ATOM 878 C CA . PRO A 1 111 ? -16.536 -4.492 -1.880 1.00 92.88 111 PRO A CA 1
ATOM 879 C C . PRO A 1 111 ? -15.595 -3.312 -1.627 1.00 92.88 111 PRO A C 1
ATOM 881 O O . PRO A 1 111 ? -16.018 -2.171 -1.446 1.00 92.88 111 PRO A O 1
ATOM 884 N N . GLY A 1 112 ? -14.295 -3.582 -1.633 1.00 93.75 112 GLY A N 1
ATOM 885 C CA . GLY A 1 112 ? -13.309 -2.549 -1.373 1.00 93.75 112 GLY A CA 1
ATOM 886 C C . GLY A 1 112 ? -11.871 -3.022 -1.531 1.00 93.75 112 GLY A C 1
ATOM 887 O O . GLY A 1 112 ? -11.607 -4.176 -1.893 1.00 93.75 112 GLY A O 1
ATOM 888 N N . PRO A 1 113 ? -10.919 -2.112 -1.303 1.00 97.12 113 PRO A N 1
ATOM 889 C CA . PRO A 1 113 ? -9.509 -2.425 -1.364 1.00 97.12 113 PRO A CA 1
ATOM 890 C C . PRO A 1 113 ? -9.085 -3.238 -0.141 1.00 97.12 113 PRO A C 1
ATOM 892 O O . PRO A 1 113 ? -9.655 -3.119 0.944 1.00 97.12 113 PRO A O 1
ATOM 895 N N . LEU A 1 114 ? -8.027 -4.020 -0.328 1.00 98.38 114 LEU A N 1
ATOM 896 C CA . LEU A 1 114 ? -7.206 -4.486 0.777 1.00 98.38 114 LEU A CA 1
ATOM 897 C C . LEU A 1 114 ? -6.119 -3.440 1.004 1.00 98.38 114 LEU A C 1
ATOM 899 O O . LEU A 1 114 ? -5.498 -2.971 0.041 1.00 98.38 114 LEU A O 1
ATOM 903 N N . ALA A 1 115 ? -5.907 -3.067 2.259 1.00 98.50 115 ALA A N 1
ATOM 904 C CA . ALA A 1 115 ? -4.843 -2.159 2.638 1.00 98.50 115 ALA A CA 1
ATOM 905 C C . ALA A 1 115 ? -3.867 -2.828 3.607 1.00 98.50 115 ALA A C 1
ATOM 907 O O . ALA A 1 115 ? -4.259 -3.661 4.421 1.00 98.50 115 ALA A O 1
ATOM 908 N N . VAL A 1 116 ? -2.591 -2.469 3.502 1.00 98.56 116 VAL A N 1
ATOM 909 C CA . VAL A 1 116 ? -1.519 -2.962 4.372 1.00 98.56 116 VAL A CA 1
ATOM 910 C C . VAL A 1 116 ? -0.940 -1.773 5.117 1.00 98.56 116 VAL A C 1
ATOM 912 O O . VAL A 1 116 ? -0.438 -0.837 4.493 1.00 98.56 116 VAL A O 1
ATOM 915 N N . LEU A 1 117 ? -1.060 -1.800 6.440 1.00 98.38 117 LEU A N 1
ATOM 916 C CA . LEU A 1 117 ? -0.509 -0.810 7.353 1.00 98.38 117 LEU A CA 1
ATOM 917 C C . LEU A 1 117 ? 0.744 -1.392 8.007 1.00 98.38 117 LEU A C 1
ATOM 919 O O . LEU A 1 117 ? 0.654 -2.333 8.801 1.00 98.38 117 LEU A O 1
ATOM 923 N N . SER A 1 118 ? 1.890 -0.812 7.671 1.00 95.56 118 SER A N 1
ATOM 924 C CA . SER A 1 118 ? 3.190 -1.183 8.226 1.00 95.56 118 SER A CA 1
ATOM 925 C C . SER A 1 118 ? 3.626 -0.211 9.310 1.00 95.56 118 SER A C 1
ATOM 927 O O . SER A 1 118 ? 3.330 0.982 9.222 1.00 95.56 118 SER A O 1
ATOM 929 N N . GLY A 1 119 ? 4.407 -0.724 10.263 1.00 93.25 119 GLY A N 1
ATOM 930 C CA . G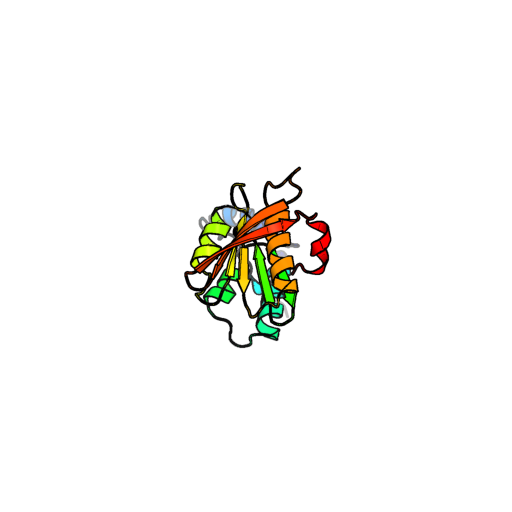LY A 1 119 ? 5.016 0.067 11.328 1.00 93.25 119 GLY A CA 1
ATOM 931 C C . GLY A 1 119 ? 4.327 -0.081 12.680 1.00 93.25 119 GLY A C 1
ATOM 932 O O . GLY A 1 119 ? 3.637 -1.072 12.952 1.00 93.25 119 GLY A O 1
ATOM 933 N N . THR A 1 120 ? 4.524 0.915 13.539 1.00 93.75 120 THR A N 1
ATOM 934 C CA . THR A 1 120 ? 3.981 0.958 14.905 1.00 93.75 120 THR A CA 1
ATOM 935 C C . THR A 1 120 ? 2.967 2.089 15.050 1.00 93.75 120 THR A C 1
ATOM 937 O O . THR A 1 120 ? 3.266 3.078 15.717 1.00 93.75 120 THR A O 1
ATOM 940 N N . PRO A 1 121 ? 1.771 1.949 14.446 1.00 96.12 121 PRO A N 1
ATOM 941 C CA . PRO A 1 121 ? 0.776 2.997 14.481 1.00 96.12 121 PRO A CA 1
ATOM 942 C C . PRO A 1 121 ? 0.241 3.224 15.886 1.00 96.12 121 PRO A C 1
ATOM 944 O O . PRO A 1 121 ? -0.068 2.262 16.602 1.00 96.12 121 PRO A O 1
ATOM 947 N N . ASP A 1 122 ? 0.093 4.494 16.252 1.00 96.56 122 ASP A N 1
ATOM 948 C CA . ASP A 1 122 ? -0.695 4.869 17.419 1.00 96.56 122 ASP A CA 1
ATOM 949 C C . ASP A 1 122 ? -2.205 4.705 17.148 1.00 96.56 122 ASP A C 1
ATOM 951 O O . ASP A 1 122 ? -2.640 4.251 16.083 1.00 96.56 122 ASP A O 1
ATOM 955 N N . GLN A 1 123 ? -3.033 5.036 18.139 1.00 96.06 123 GLN A N 1
ATOM 956 C CA . GLN A 1 123 ? -4.480 4.903 17.993 1.00 96.06 123 GLN A CA 1
ATOM 957 C C . GLN A 1 123 ? -5.050 5.813 16.887 1.00 96.06 123 GLN A C 1
ATOM 959 O O . GLN A 1 123 ? -5.897 5.363 16.116 1.00 96.06 123 GLN A O 1
ATOM 964 N N . GLY A 1 124 ? -4.587 7.060 16.780 1.00 97.06 124 GLY A N 1
ATOM 965 C CA . GLY A 1 124 ? -5.089 8.015 15.790 1.00 97.06 124 GLY A CA 1
ATOM 966 C C . GLY A 1 124 ? -4.655 7.664 14.365 1.00 97.06 124 GLY A C 1
ATOM 967 O O . GLY A 1 124 ? -5.437 7.772 13.418 1.00 97.06 124 GLY A O 1
A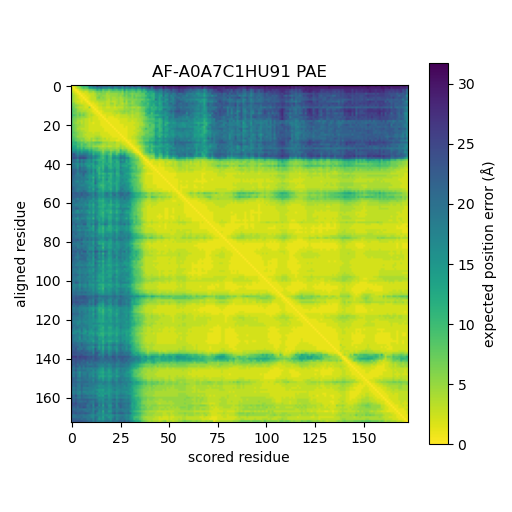TOM 968 N N . GLU A 1 125 ? -3.431 7.170 14.203 1.00 97.56 125 GLU A N 1
ATOM 969 C CA . GLU A 1 125 ? -2.912 6.648 12.939 1.00 97.56 125 GLU A CA 1
ATOM 970 C C . GLU A 1 125 ? -3.676 5.393 12.504 1.00 97.56 125 GLU A C 1
ATOM 972 O O . GLU A 1 125 ? -4.037 5.260 11.332 1.00 97.56 125 GLU A O 1
ATOM 977 N N . MET A 1 126 ? -3.996 4.500 13.446 1.00 98.06 126 MET A N 1
ATOM 978 C CA . MET A 1 126 ? -4.829 3.331 13.177 1.00 98.06 126 MET A CA 1
ATOM 979 C C . MET A 1 126 ? -6.231 3.742 12.708 1.00 98.06 126 MET A C 1
ATOM 981 O O . MET A 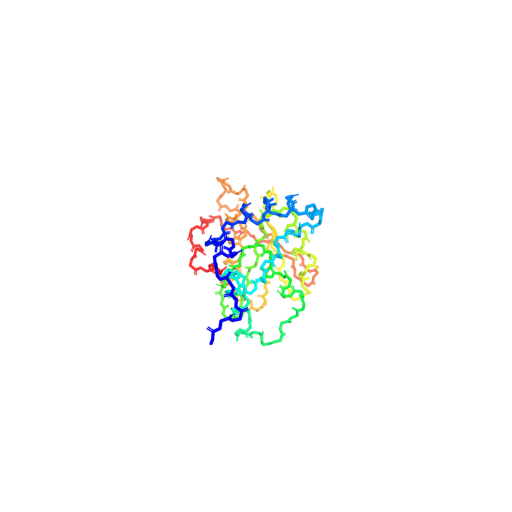1 126 ? -6.700 3.256 11.680 1.00 98.06 126 MET A O 1
ATOM 985 N N . GLU A 1 127 ? -6.890 4.664 13.412 1.00 97.56 127 GLU A N 1
ATOM 986 C CA . GLU A 1 127 ? -8.204 5.198 13.027 1.00 97.56 127 GLU A CA 1
ATOM 987 C C . GLU A 1 127 ? -8.170 5.843 11.633 1.00 97.56 127 GLU A C 1
ATOM 989 O O . GLU A 1 127 ? -9.046 5.588 10.801 1.00 97.56 127 GLU A O 1
ATOM 994 N N . THR A 1 128 ? -7.110 6.598 11.337 1.00 97.94 128 THR A N 1
ATOM 995 C CA . THR A 1 128 ? -6.880 7.204 10.019 1.00 97.94 128 THR A CA 1
ATOM 996 C C . THR A 1 128 ? -6.729 6.138 8.934 1.00 97.94 128 THR A C 1
ATOM 998 O O . THR A 1 128 ? -7.334 6.249 7.867 1.00 97.94 128 THR A O 1
ATOM 1001 N N . ALA A 1 129 ? -5.980 5.066 9.198 1.00 98.38 129 ALA A N 1
ATOM 1002 C CA . ALA A 1 129 ? -5.789 3.979 8.243 1.00 98.38 129 ALA A CA 1
ATOM 1003 C C . ALA A 1 129 ? -7.093 3.235 7.914 1.00 98.38 129 ALA A C 1
ATOM 1005 O O . ALA A 1 129 ? -7.353 2.903 6.750 1.00 98.38 129 ALA A O 1
ATOM 1006 N N . LEU A 1 130 ? -7.935 3.003 8.925 1.00 97.94 130 LEU A N 1
ATOM 1007 C CA . LEU A 1 130 ? -9.264 2.417 8.747 1.00 97.94 130 LEU A CA 1
ATOM 1008 C C . LEU A 1 130 ? -10.149 3.333 7.891 1.00 97.94 130 LEU A C 1
ATOM 1010 O O . LEU A 1 130 ? -10.776 2.868 6.936 1.00 97.94 130 LEU A O 1
ATOM 1014 N N . ALA A 1 131 ? -10.151 4.637 8.184 1.00 97.31 131 ALA A N 1
ATOM 1015 C CA . ALA A 1 131 ? -10.946 5.619 7.453 1.00 97.31 131 ALA A CA 1
ATOM 1016 C C . ALA A 1 131 ? -10.496 5.755 5.989 1.00 97.31 131 ALA A C 1
ATOM 1018 O O . ALA A 1 131 ? -11.336 5.787 5.091 1.00 97.31 131 ALA A O 1
ATOM 1019 N N . ILE A 1 132 ? -9.183 5.748 5.724 1.00 97.81 132 ILE A N 1
ATOM 1020 C CA . ILE A 1 132 ? -8.645 5.714 4.357 1.00 97.81 132 ILE A CA 1
ATOM 1021 C C . ILE A 1 132 ? -9.106 4.442 3.639 1.00 97.81 132 ILE A C 1
ATOM 1023 O O . ILE A 1 132 ? -9.545 4.511 2.493 1.00 97.81 132 ILE A O 1
ATOM 1027 N N . THR A 1 133 ? -9.030 3.281 4.293 1.00 97.44 133 THR A N 1
ATOM 1028 C CA . THR A 1 133 ? -9.444 2.004 3.688 1.00 97.44 133 THR A CA 1
ATOM 1029 C C . THR A 1 133 ? -10.910 2.052 3.246 1.00 97.44 133 THR A C 1
ATOM 1031 O O . THR A 1 133 ? -11.218 1.664 2.117 1.00 97.44 133 THR A O 1
ATOM 1034 N N . LEU A 1 134 ? -11.798 2.602 4.085 1.00 96.31 134 LEU A N 1
ATOM 1035 C CA . LEU A 1 134 ? -13.208 2.805 3.738 1.00 96.31 134 LEU A CA 1
ATOM 1036 C C . LEU A 1 134 ? -13.416 3.850 2.642 1.00 96.31 134 LEU A C 1
ATOM 1038 O O . LEU A 1 134 ? -14.197 3.606 1.729 1.00 96.31 134 LEU A O 1
ATOM 1042 N N . ALA A 1 135 ? -12.692 4.969 2.668 1.00 95.25 135 ALA A N 1
ATOM 1043 C CA . ALA A 1 135 ? -12.828 6.041 1.675 1.00 95.25 135 ALA A CA 1
ATOM 1044 C C . ALA A 1 135 ? -12.554 5.585 0.226 1.00 95.25 135 ALA A C 1
ATOM 1046 O O . ALA A 1 135 ? -12.947 6.254 -0.733 1.00 95.25 135 ALA A O 1
ATOM 1047 N N . TYR A 1 136 ? -11.857 4.457 0.057 1.00 95.06 136 TYR A N 1
ATOM 1048 C CA . TYR A 1 136 ? -11.596 3.823 -1.237 1.00 95.06 136 TYR A CA 1
ATOM 1049 C C . TYR A 1 136 ? -12.449 2.571 -1.508 1.00 95.06 136 TYR A C 1
ATOM 1051 O O . TYR A 1 136 ? -12.232 1.925 -2.535 1.00 95.06 136 TYR A O 1
ATOM 1059 N N . SER A 1 137 ? -13.387 2.227 -0.623 1.00 93.19 137 SER A N 1
ATOM 1060 C CA . SER A 1 137 ? -14.361 1.140 -0.791 1.00 93.19 137 SER A CA 1
ATOM 1061 C C . SER A 1 137 ? -15.675 1.630 -1.411 1.00 93.19 137 SER A C 1
ATOM 1063 O O . SER A 1 137 ? -15.904 2.836 -1.528 1.00 93.19 137 SER A O 1
ATOM 1065 N N . ASP A 1 138 ? -16.557 0.702 -1.785 1.00 90.88 138 ASP A N 1
ATOM 1066 C CA . ASP A 1 138 ? -17.904 1.008 -2.284 1.00 90.88 138 ASP A CA 1
ATOM 1067 C C . ASP A 1 138 ? -18.859 1.353 -1.121 1.00 90.88 138 ASP A C 1
ATOM 1069 O O . ASP A 1 138 ? -19.947 0.800 -0.990 1.00 90.88 138 ASP A O 1
ATOM 1073 N N . SER A 1 139 ? -18.438 2.267 -0.243 1.00 85.88 139 SER A N 1
ATOM 1074 C CA . SER A 1 139 ? -19.163 2.692 0.961 1.00 85.88 139 SER A CA 1
ATOM 1075 C C . SER A 1 139 ? -20.000 3.958 0.750 1.00 85.88 139 SER A C 1
ATOM 1077 O O . SER A 1 139 ? -20.205 4.732 1.685 1.00 85.88 139 SER A O 1
ATOM 1079 N N . GLN A 1 140 ? -20.427 4.220 -0.487 1.00 81.50 140 GLN A N 1
ATOM 1080 C CA . GLN A 1 140 ? -21.283 5.367 -0.798 1.00 81.50 140 GLN A CA 1
ATOM 1081 C C . GLN A 1 140 ? -22.585 5.252 0.005 1.00 81.50 140 GLN A C 1
ATOM 1083 O O . GLN A 1 140 ? -23.129 4.160 0.147 1.00 81.50 140 GLN A O 1
ATOM 1088 N N . ASP A 1 141 ? -23.038 6.369 0.572 1.00 83.44 141 ASP A N 1
ATOM 1089 C CA . ASP A 1 141 ? -24.255 6.461 1.393 1.00 83.44 141 ASP A CA 1
ATOM 1090 C C . ASP A 1 141 ? -24.239 5.663 2.717 1.00 83.44 141 ASP A C 1
ATOM 1092 O O . ASP A 1 141 ? -25.270 5.526 3.377 1.00 83.44 141 ASP A O 1
ATOM 1096 N N . ILE A 1 142 ? -23.071 5.177 3.155 1.00 88.00 142 ILE A N 1
ATOM 1097 C CA . ILE A 1 142 ? -22.884 4.528 4.460 1.00 88.00 142 ILE A CA 1
ATOM 1098 C C . ILE A 1 142 ? -22.199 5.510 5.414 1.00 88.00 142 ILE A C 1
ATOM 1100 O O . ILE A 1 142 ? -21.124 6.015 5.115 1.00 88.00 142 ILE A O 1
ATOM 1104 N N . GLU A 1 143 ? -22.781 5.760 6.590 1.00 89.38 143 GLU A N 1
ATOM 1105 C CA . GLU A 1 143 ? -22.166 6.651 7.590 1.00 89.38 143 GLU A CA 1
ATOM 1106 C C . GLU A 1 143 ? -20.981 5.977 8.302 1.00 89.38 143 GLU A C 1
ATOM 1108 O O . GLU A 1 143 ? -19.923 6.578 8.500 1.00 89.38 143 GLU A O 1
ATOM 1113 N N . LYS A 1 144 ? -21.154 4.706 8.689 1.00 93.81 144 LYS A N 1
ATOM 1114 C CA . LYS A 1 144 ? -20.143 3.892 9.370 1.00 93.81 144 LYS A CA 1
ATOM 1115 C C . LYS A 1 144 ? -20.185 2.459 8.865 1.00 93.81 144 LYS A C 1
ATOM 1117 O O . LYS A 1 144 ? -21.261 1.882 8.731 1.00 93.81 144 LYS A O 1
ATOM 1122 N N . CYS A 1 145 ? -19.016 1.872 8.649 1.00 95.00 145 CYS A N 1
ATOM 1123 C CA . CYS A 1 145 ? -18.867 0.484 8.227 1.00 95.00 145 CYS A CA 1
ATOM 1124 C C . CYS A 1 145 ? -17.832 -0.211 9.121 1.00 95.00 145 CYS A C 1
ATOM 1126 O O . CYS A 1 145 ? -16.820 0.410 9.463 1.00 95.00 145 CYS A O 1
ATOM 1128 N N . PRO A 1 146 ? -18.039 -1.477 9.525 1.00 96.44 146 PRO A N 1
ATOM 1129 C CA . PRO A 1 146 ? -16.990 -2.230 10.187 1.00 96.44 146 PRO A CA 1
ATOM 1130 C C . PRO A 1 146 ? -15.823 -2.471 9.225 1.00 96.44 146 PRO A C 1
ATOM 1132 O O . PRO A 1 146 ? -16.016 -2.773 8.046 1.00 96.44 146 PRO A O 1
ATOM 1135 N N . VAL A 1 147 ? -14.603 -2.350 9.734 1.00 97.81 147 VAL A N 1
ATOM 1136 C CA . VAL A 1 147 ? -13.367 -2.684 9.028 1.00 97.81 147 VAL A CA 1
ATOM 1137 C C . VAL A 1 147 ? -12.700 -3.822 9.780 1.00 97.81 147 VAL A C 1
ATOM 1139 O O . VAL A 1 147 ? -12.446 -3.735 10.981 1.00 97.81 147 VAL A O 1
ATOM 1142 N N . THR A 1 148 ? -12.424 -4.902 9.060 1.00 98.06 148 THR A N 1
ATOM 1143 C CA . THR A 1 148 ? -11.610 -6.010 9.543 1.00 98.06 148 THR A CA 1
ATOM 1144 C C . THR A 1 148 ? -10.159 -5.561 9.673 1.00 98.06 148 THR A C 1
ATOM 1146 O O . THR A 1 148 ? -9.591 -5.028 8.721 1.00 98.06 148 THR A O 1
ATOM 1149 N N . ILE A 1 149 ? -9.541 -5.890 10.803 1.00 98.25 149 ILE A N 1
ATOM 1150 C CA . ILE A 1 149 ? -8.104 -5.790 11.045 1.00 98.25 149 ILE A CA 1
ATOM 1151 C C . ILE A 1 149 ? -7.584 -7.204 11.2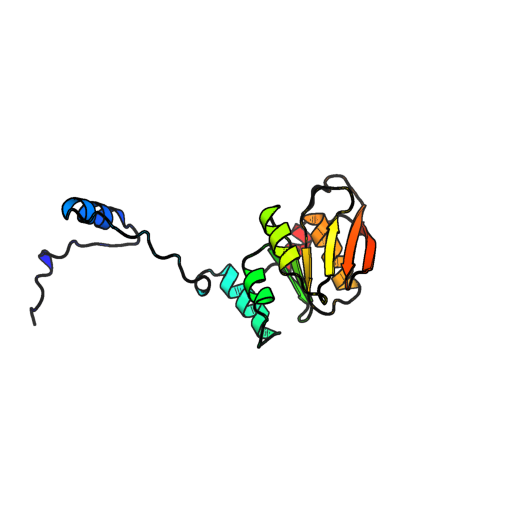71 1.00 98.25 149 ILE A C 1
ATOM 1153 O O . ILE A 1 149 ? -8.020 -7.887 12.195 1.00 98.25 149 ILE A O 1
ATOM 1157 N N . SER A 1 150 ? -6.652 -7.651 10.436 1.00 97.88 150 SER A N 1
ATOM 1158 C CA . SER A 1 150 ? -5.913 -8.897 10.655 1.00 97.88 150 SER A CA 1
ATOM 1159 C C . SER A 1 150 ? -4.481 -8.562 11.049 1.00 97.88 150 SER A C 1
ATOM 1161 O O . SER A 1 150 ? -3.770 -7.915 10.283 1.00 97.88 150 SER A O 1
ATOM 1163 N N . TYR A 1 151 ? -4.064 -8.980 12.243 1.00 97.44 151 TYR A N 1
ATOM 1164 C CA . TYR A 1 151 ? -2.730 -8.724 12.783 1.00 97.44 151 TYR A CA 1
ATOM 1165 C C . TYR A 1 151 ? -2.264 -9.913 13.617 1.00 97.44 151 TYR A C 1
ATOM 1167 O O . TYR A 1 151 ? -2.964 -10.343 14.534 1.00 97.44 151 TYR A O 1
ATOM 1175 N N . ARG A 1 152 ? -1.088 -10.466 13.297 1.00 94.69 152 ARG A N 1
ATOM 1176 C CA . ARG A 1 152 ? -0.485 -11.600 14.022 1.00 94.69 152 ARG A CA 1
ATOM 1177 C C . ARG A 1 152 ? -1.426 -12.800 14.231 1.00 94.69 152 ARG A C 1
ATOM 1179 O O . ARG A 1 152 ? -1.440 -13.428 15.285 1.00 94.69 152 ARG A O 1
ATOM 1186 N N . GLY A 1 153 ? -2.247 -13.103 13.224 1.00 92.00 153 GLY A N 1
ATOM 1187 C CA . GLY A 1 153 ? -3.233 -14.192 13.265 1.00 92.00 153 GLY A CA 1
ATOM 1188 C C . GLY A 1 153 ? -4.511 -13.882 14.054 1.00 92.00 153 GLY A C 1
ATOM 1189 O O . GLY A 1 153 ? -5.435 -14.692 14.045 1.00 92.00 153 GLY A O 1
ATOM 1190 N N . VAL A 1 154 ? -4.603 -12.713 14.691 1.00 95.94 154 VAL A N 1
ATOM 1191 C CA . VAL A 1 154 ? -5.822 -12.234 15.345 1.00 95.94 154 VAL A CA 1
ATOM 1192 C C . VAL A 1 154 ? -6.606 -11.377 14.362 1.00 95.94 154 VAL A C 1
ATOM 1194 O O . VAL A 1 154 ? -6.051 -10.494 13.706 1.00 95.94 154 VAL A O 1
ATOM 1197 N N . LYS A 1 155 ? -7.908 -11.643 14.268 1.00 96.94 155 LYS A N 1
ATOM 1198 C CA . LYS A 1 155 ? -8.844 -10.862 13.464 1.00 96.94 155 LYS A CA 1
ATOM 1199 C C . LYS A 1 155 ? -9.799 -10.116 14.388 1.00 96.94 155 LYS A C 1
ATOM 1201 O O . LYS A 1 155 ? -10.449 -10.739 15.223 1.00 96.94 155 LYS A O 1
ATOM 1206 N N . THR A 1 156 ? -9.893 -8.805 14.226 1.00 97.06 156 THR A N 1
ATOM 1207 C CA . THR A 1 156 ? -10.859 -7.952 14.928 1.00 97.06 156 THR A CA 1
ATOM 1208 C C . THR A 1 156 ? -11.636 -7.109 13.927 1.00 97.06 156 THR A C 1
ATOM 1210 O O . THR A 1 156 ? -11.238 -6.975 12.770 1.00 97.06 156 THR A O 1
ATOM 1213 N N . GLU A 1 157 ? -12.764 -6.556 14.358 1.00 97.12 157 GLU A N 1
ATOM 1214 C CA . GLU A 1 157 ? -13.547 -5.610 13.569 1.00 97.12 157 GLU A CA 1
ATOM 1215 C C . GLU A 1 157 ? -13.754 -4.335 14.375 1.00 97.12 157 GLU A C 1
ATOM 1217 O O . GLU A 1 157 ? -14.035 -4.383 15.574 1.00 97.12 157 GLU A O 1
ATOM 1222 N N . VAL A 1 158 ? -13.597 -3.194 13.713 1.00 97.00 158 VAL A N 1
ATOM 1223 C CA . VAL A 1 158 ? -13.787 -1.873 14.314 1.00 97.00 158 VAL A CA 1
ATOM 1224 C C . VAL A 1 158 ? -14.774 -1.098 13.463 1.00 97.00 158 VAL A C 1
ATOM 1226 O O . VAL A 1 158 ? -14.641 -1.047 12.243 1.00 97.00 158 VAL A O 1
ATOM 1229 N N . LEU A 1 159 ? -15.779 -0.502 14.102 1.00 96.81 159 LEU A N 1
ATOM 1230 C CA . LEU A 1 159 ? -16.739 0.360 13.425 1.00 96.81 159 LEU A CA 1
ATOM 1231 C C . LEU A 1 159 ? -16.083 1.711 13.121 1.00 96.81 159 LEU A C 1
ATOM 1233 O O . LEU A 1 159 ? -15.712 2.437 14.042 1.00 96.81 159 LEU A O 1
ATOM 1237 N N . THR A 1 160 ? -15.970 2.060 11.842 1.00 96.50 160 THR A N 1
ATOM 1238 C CA . THR A 1 160 ? -15.227 3.243 11.388 1.00 96.50 160 THR A CA 1
ATOM 1239 C C . THR A 1 160 ? -16.126 4.160 10.552 1.00 96.50 160 THR A C 1
ATOM 1241 O O . THR A 1 160 ? -16.921 3.658 9.752 1.00 96.50 160 THR A O 1
ATOM 1244 N N . PRO A 1 161 ? -16.046 5.494 10.725 1.00 94.88 161 PRO A N 1
ATOM 1245 C CA . PRO A 1 161 ? -16.769 6.440 9.881 1.00 94.88 161 PRO A CA 1
ATOM 1246 C C . PRO A 1 161 ? -16.236 6.463 8.448 1.00 94.88 161 PRO A C 1
ATOM 1248 O O . PRO A 1 161 ? -15.031 6.363 8.212 1.00 94.88 161 PRO A O 1
ATOM 1251 N N . VAL A 1 162 ? -17.143 6.640 7.493 1.00 94.00 162 VAL A N 1
ATOM 1252 C CA . VAL A 1 162 ? -16.795 6.852 6.087 1.00 94.00 162 VAL A CA 1
ATOM 1253 C C . VAL A 1 162 ? -16.502 8.335 5.877 1.00 94.00 162 VAL A C 1
ATOM 1255 O O . VAL A 1 162 ? -17.336 9.192 6.161 1.00 94.00 162 VAL A O 1
ATOM 1258 N N . LEU A 1 163 ? -15.304 8.641 5.380 1.00 94.00 163 LEU A N 1
ATOM 1259 C CA . LEU A 1 163 ? -14.854 10.003 5.086 1.00 94.00 163 LEU A CA 1
ATOM 1260 C C . LEU A 1 163 ? -14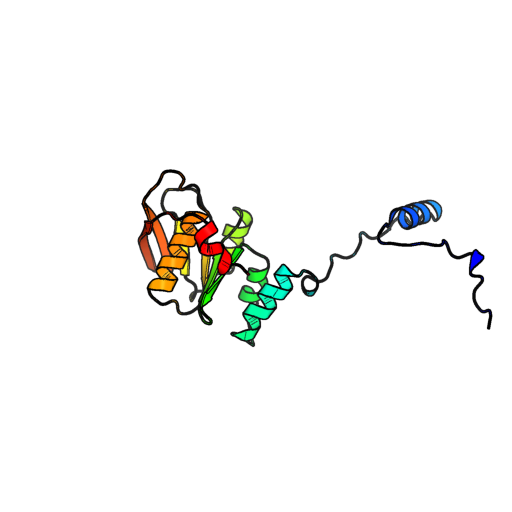.539 10.152 3.595 1.00 94.00 163 LEU A C 1
ATOM 1262 O O . LEU A 1 163 ? -14.218 9.176 2.916 1.00 94.00 163 LEU A O 1
ATOM 1266 N N . ASP A 1 164 ? -14.598 11.382 3.081 1.00 92.81 164 ASP A N 1
ATOM 1267 C CA . ASP A 1 164 ? -14.218 11.644 1.693 1.00 92.81 164 ASP A CA 1
ATOM 1268 C C . ASP A 1 164 ? -12.702 11.487 1.501 1.00 92.81 164 ASP A C 1
ATOM 1270 O O . ASP A 1 164 ? -11.889 11.989 2.281 1.00 92.81 164 ASP A O 1
ATOM 1274 N N . LYS A 1 165 ? -12.306 10.832 0.408 1.00 92.00 165 LYS A N 1
ATOM 1275 C CA . LYS A 1 165 ? -10.898 10.605 0.047 1.00 92.00 165 LYS A CA 1
ATOM 1276 C C . LYS A 1 165 ? -10.056 11.887 -0.053 1.00 92.00 165 LYS A C 1
ATOM 1278 O O . LYS A 1 165 ? -8.837 11.811 0.090 1.00 92.00 165 LYS A O 1
ATOM 1283 N N . GLN A 1 166 ? -10.664 13.046 -0.317 1.00 91.81 166 GLN A N 1
ATOM 1284 C CA . GLN A 1 166 ? -9.982 14.342 -0.394 1.00 91.81 166 GLN A CA 1
ATOM 1285 C C . GLN A 1 166 ? -9.351 14.745 0.941 1.00 91.81 166 GLN A C 1
ATOM 1287 O O . GLN A 1 166 ? -8.298 15.390 0.930 1.00 91.81 166 GLN A O 1
ATOM 1292 N N . VAL A 1 167 ? -9.928 14.301 2.065 1.00 93.56 167 VAL A N 1
ATOM 1293 C CA . VAL A 1 167 ? -9.406 14.545 3.421 1.00 93.56 167 VAL A CA 1
ATOM 1294 C C . VAL A 1 167 ? -7.968 14.037 3.559 1.00 93.56 167 VAL A C 1
ATOM 1296 O O . VAL A 1 167 ? -7.153 14.658 4.232 1.00 93.56 167 VAL A O 1
ATOM 1299 N N . PHE A 1 168 ? -7.625 12.955 2.856 1.00 94.75 168 PHE A N 1
ATOM 1300 C CA . PHE A 1 168 ? -6.327 12.281 2.964 1.00 94.75 168 PHE A CA 1
ATOM 1301 C C . PHE A 1 168 ? -5.351 12.634 1.835 1.00 94.75 168 PHE A C 1
ATOM 1303 O O . PHE A 1 168 ? -4.310 11.996 1.679 1.00 94.75 168 PHE A O 1
ATOM 1310 N N . SER A 1 169 ? -5.679 13.628 1.004 1.00 91.38 169 SER A N 1
ATOM 1311 C CA . SER A 1 169 ? -4.878 13.968 -0.179 1.00 91.38 169 SER A CA 1
ATOM 1312 C C . SER A 1 169 ? -3.473 14.478 0.155 1.00 91.38 169 SER A C 1
ATOM 1314 O O . SER A 1 169 ? -2.543 14.218 -0.604 1.00 91.38 169 SER A O 1
ATOM 1316 N N . SER A 1 170 ? -3.306 15.147 1.298 1.00 93.50 170 SER A N 1
ATOM 1317 C CA . SER A 1 170 ? -2.014 15.639 1.790 1.00 93.50 170 SER A CA 1
ATOM 1318 C C . SER A 1 170 ? -1.065 14.530 2.252 1.00 93.50 170 SER A C 1
ATOM 1320 O O . SER A 1 170 ? 0.135 14.766 2.327 1.00 93.50 170 SER A O 1
ATOM 1322 N N . MET A 1 171 ? -1.588 13.334 2.540 1.00 94.56 171 MET A N 1
ATOM 1323 C CA . MET A 1 171 ? -0.813 12.185 3.023 1.00 94.56 171 MET A CA 1
ATOM 1324 C C . MET A 1 171 ? -0.298 11.294 1.880 1.00 94.56 171 MET A C 1
ATOM 1326 O O . MET A 1 171 ? 0.438 10.345 2.135 1.00 94.56 171 MET A O 1
ATOM 1330 N N . LEU A 1 172 ? -0.704 11.548 0.630 1.00 94.00 172 LEU A N 1
ATOM 1331 C CA . LEU A 1 172 ? -0.332 10.732 -0.531 1.00 94.00 172 LEU A CA 1
ATOM 1332 C C . LEU A 1 172 ? 1.124 10.945 -0.971 1.00 94.00 172 LEU A C 1
ATOM 1334 O O . LEU A 1 172 ? 1.586 12.081 -1.073 1.00 94.00 172 LEU A O 1
ATOM 1338 N N . ILE A 1 173 ? 1.777 9.840 -1.355 1.00 90.06 173 ILE A N 1
ATOM 1339 C CA . ILE A 1 173 ? 3.164 9.781 -1.857 1.00 90.06 173 ILE A CA 1
ATOM 1340 C C . ILE A 1 173 ? 3.226 9.391 -3.346 1.00 90.06 173 ILE A C 1
ATOM 1342 O O . ILE A 1 173 ? 2.661 8.335 -3.756 1.00 90.06 173 ILE A O 1
#

pLDDT: mean 91.78, std 7.56, range [50.81, 98.56]

Mean predicted aligned error: 8.4 Å

Sequence (173 aa):
MGWIERHRLLAFQGRSRKPQIQKAAEFSITRYPAPGGGCLLTEKRFAGRLKDLIEDRPDPSREELEMLKLGRHFRLSPDSRLVVGRNKRENDALASLASFEDRVLAAAGIPGPLAVLSGTPDQGEMETALAITLAYSDSQDIEKCPVTISYRGVKTEVLTPVLDKQVFSSMLI

Foldseek 3Di:
DPPDDVVPDPPDDDDDCVVVVVVCVVVVVPDDDDPPDDDLCPVPQLVVLVVLCCVLPVDDDPLSNVLSVAAWWFDLDSFKIKGWGDDPVRQVSNVVSADLQWKWKAFPPFAFTIMIMGGDDDPVSVLVNNQLRLLGTPCPPPQWTWMWIAHNNDIDTDIHGHDHNVVRPVRTD

Secondary structure (DSSP, 8-state):
---S-GGGS----SS--HHHHHHHHHTT-S--PPPPPPPGGGSHHHHHHHHHHHHH-SS--HHHHHHTTSSEEEEEETTEEEEE-SSHHHHHHHHHH--TTSEEEEESSS---EEEEEE---HHHHHHHHHHHHHTSS-TT-SEEEEEEEETTEEEEEEEE---GGGGGGGB-

Radius of gyration: 23.2 Å; Cα contacts (8 Å, |Δi|>4): 259; chains: 1; bounding box: 63×31×63 Å